Protein AF-B3VSE2-F1 (afdb_monomer)

Foldseek 3Di:
DPPCLVVCCVPPVVVVVVVLVVLVVVLVVLVVVLVCLVVVVPDPCNVVVNVVSVLVSQLSVLVNVLCVLVNVQSVCVVVVHHDPVSVVSNVVSVVCSVVSSVVSVPVD

Mean predicted aligned error: 6.79 Å

Nearest PDB structures (foldseek):
  4h54-assembly1_B  TM=5.136E-01  e=7.521E+00  Escherichia coli K-12

Solvent-accessible surface area (backbone atoms only — not comparable to full-atom values): 6008 Å² total; per-residue (Å²): 132,78,92,46,57,68,59,49,41,59,70,52,47,51,57,48,53,51,52,54,52,50,49,52,52,49,46,54,52,50,51,52,50,53,51,52,52,66,73,65,70,80,54,98,57,47,70,65,53,50,53,54,52,50,49,52,43,53,43,52,51,48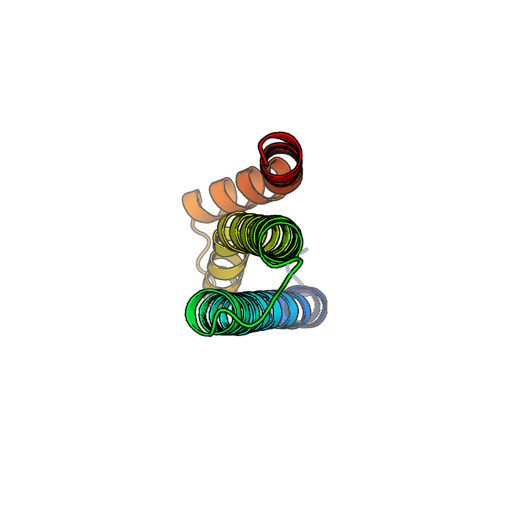,50,51,65,26,42,46,37,43,55,52,39,53,54,36,48,73,73,74,43,83,59,65,69,42,51,54,47,16,59,51,28,59,63,45,37,65,55,56,43,49,48,55,64,70,80,107

Radius of gyration: 17.69 Å; Cα contacts (8 Å, |Δi|>4): 67; chains: 1; bounding box: 42×27×49 Å

Organism: NCBI:txid361143

InterPro domains:
  IPR000848 GPCR, cAMP-type [PR00247] (9-29)
  IPR000848 GPCR, cAMP-type [PR00247] (54-76)
  IPR000848 GPCR, cAMP-type [PR00247] (99-108)
  IPR022343 GCR1-cAMP receptor [PR02001] (59-77)
  IPR022343 GCR1-cAMP receptor [PR02001] (89-108)

Structure (mmCIF, N/CA/C/O backbone):
data_AF-B3VSE2-F1
#
_entry.id   AF-B3VSE2-F1
#
loop_
_atom_site.group_PDB
_atom_site.id
_atom_site.type_symbol
_atom_site.label_atom_id
_atom_site.label_alt_id
_atom_site.label_comp_id
_atom_site.label_asym_id
_atom_site.label_entity_id
_atom_site.label_seq_id
_atom_site.pdbx_PDB_ins_code
_atom_site.Cartn_x
_atom_site.Cartn_y
_atom_site.Cartn_z
_atom_site.occupancy
_atom_site.B_iso_or_equiv
_atom_site.auth_seq_id
_atom_site.auth_comp_id
_atom_site.auth_asym_id
_atom_site.auth_atom_id
_atom_site.pdbx_PDB_model_num
ATOM 1 N N . GLY A 1 1 ? 21.097 7.592 -14.734 1.00 45.75 1 GLY A N 1
ATOM 2 C CA . GLY A 1 1 ? 20.117 6.838 -13.918 1.00 45.75 1 GLY A CA 1
ATOM 3 C C . GLY A 1 1 ? 19.830 5.409 -14.387 1.00 45.75 1 GLY A C 1
ATOM 4 O O . GLY A 1 1 ? 19.280 4.650 -13.596 1.00 45.75 1 GLY A O 1
ATOM 5 N N . ALA A 1 2 ? 20.172 5.027 -15.628 1.00 55.12 2 ALA A N 1
ATOM 6 C CA . ALA A 1 2 ? 19.866 3.706 -16.199 1.00 55.12 2 ALA A CA 1
ATOM 7 C C . ALA A 1 2 ? 20.872 2.592 -15.829 1.00 55.12 2 ALA A C 1
ATOM 9 O O . ALA A 1 2 ? 20.523 1.422 -15.880 1.00 55.12 2 ALA A O 1
ATOM 10 N N . ASN A 1 3 ? 22.081 2.943 -15.381 1.00 54.56 3 ASN A N 1
ATOM 11 C CA . ASN A 1 3 ? 23.190 1.989 -15.209 1.00 54.56 3 ASN A CA 1
ATOM 12 C C . ASN A 1 3 ? 23.184 1.207 -13.878 1.00 54.56 3 ASN A C 1
ATOM 14 O O . ASN A 1 3 ? 24.083 0.414 -13.635 1.00 54.56 3 ASN A O 1
ATOM 18 N N . TYR A 1 4 ? 22.184 1.412 -13.011 1.00 66.69 4 TYR A N 1
ATOM 19 C CA . TYR A 1 4 ? 22.114 0.788 -11.677 1.00 66.69 4 TYR A CA 1
ATOM 20 C C . TYR A 1 4 ? 20.719 0.231 -11.361 1.00 66.69 4 TYR A C 1
ATOM 22 O O . TYR A 1 4 ? 20.216 0.373 -10.245 1.00 66.69 4 TYR A O 1
ATOM 30 N N . GLN A 1 5 ? 20.050 -0.370 -12.349 1.00 68.12 5 GLN A N 1
ATOM 31 C CA . GLN A 1 5 ? 18.710 -0.938 -12.152 1.00 68.12 5 GLN A CA 1
ATOM 32 C C . GLN A 1 5 ? 18.687 -2.001 -11.042 1.00 68.12 5 GLN A C 1
ATOM 34 O O . GLN A 1 5 ? 17.836 -1.924 -10.157 1.00 68.12 5 GLN A O 1
ATOM 39 N N . ALA A 1 6 ? 19.661 -2.918 -11.028 1.00 70.44 6 ALA A N 1
ATOM 40 C CA . ALA A 1 6 ? 19.772 -3.965 -10.009 1.00 70.44 6 ALA A CA 1
ATOM 41 C C . ALA A 1 6 ? 19.958 -3.395 -8.591 1.00 70.44 6 ALA A C 1
ATOM 43 O O . ALA A 1 6 ? 19.305 -3.835 -7.649 1.00 70.44 6 ALA A O 1
ATOM 44 N N . TYR A 1 7 ? 20.782 -2.354 -8.446 1.00 76.19 7 TYR A N 1
ATOM 45 C CA . TYR A 1 7 ? 21.021 -1.695 -7.159 1.00 76.19 7 TYR A CA 1
ATOM 46 C C . TYR A 1 7 ? 19.762 -0.986 -6.639 1.00 76.19 7 TYR A C 1
ATOM 48 O O . TYR A 1 7 ? 19.413 -1.110 -5.468 1.00 76.19 7 TYR A O 1
ATOM 56 N N . ARG A 1 8 ? 19.016 -0.304 -7.523 1.00 70.25 8 ARG A N 1
ATOM 57 C CA . ARG A 1 8 ? 17.728 0.322 -7.174 1.00 70.25 8 ARG A CA 1
ATOM 58 C C . ARG A 1 8 ? 16.678 -0.713 -6.775 1.00 70.25 8 ARG A C 1
ATOM 60 O O . ARG A 1 8 ? 15.923 -0.479 -5.836 1.00 70.25 8 ARG A O 1
ATOM 67 N N . PHE A 1 9 ? 16.641 -1.840 -7.482 1.00 74.88 9 PHE A N 1
ATOM 68 C CA . PHE A 1 9 ? 15.728 -2.938 -7.187 1.00 74.88 9 PHE A CA 1
ATOM 69 C C . PHE A 1 9 ? 16.020 -3.539 -5.807 1.00 74.88 9 PHE A C 1
ATOM 71 O O . PHE A 1 9 ? 15.115 -3.652 -4.982 1.00 74.88 9 PHE A O 1
ATOM 78 N N . GLY A 1 10 ? 17.294 -3.835 -5.535 1.00 77.44 10 GLY A N 1
ATOM 79 C CA . GLY A 1 10 ? 17.737 -4.413 -4.271 1.00 77.44 10 GLY A CA 1
ATOM 80 C C . GLY A 1 10 ? 17.500 -3.505 -3.065 1.00 77.44 10 GLY A C 1
ATOM 81 O O . GLY A 1 10 ? 16.954 -3.955 -2.065 1.00 77.44 10 GLY A O 1
ATOM 82 N N . LEU A 1 11 ? 17.863 -2.224 -3.162 1.00 81.50 11 LEU A N 1
ATOM 83 C CA . LEU A 1 11 ? 17.789 -1.307 -2.019 1.00 81.50 11 LEU A CA 1
ATOM 84 C C . LEU A 1 11 ? 16.405 -0.736 -1.753 1.00 81.50 11 LEU A C 1
ATOM 86 O O . LEU A 1 11 ? 16.068 -0.487 -0.601 1.00 81.50 11 LEU A O 1
ATOM 90 N N . PHE A 1 12 ? 15.614 -0.489 -2.796 1.00 77.44 12 PHE A N 1
ATOM 91 C CA . PHE A 1 12 ? 14.352 0.227 -2.631 1.00 77.44 12 PHE A CA 1
ATOM 92 C C . PHE A 1 12 ? 13.140 -0.655 -2.871 1.00 77.44 12 PHE A C 1
ATOM 94 O O . PHE A 1 12 ? 12.141 -0.482 -2.183 1.00 77.44 12 PHE A O 1
ATOM 101 N N . TYR A 1 13 ? 13.184 -1.587 -3.826 1.00 81.62 13 TYR A N 1
ATOM 102 C CA . TYR A 1 13 ? 11.977 -2.337 -4.176 1.00 81.62 13 TYR A CA 1
ATOM 103 C C . TYR A 1 13 ? 11.793 -3.548 -3.266 1.00 81.62 13 TYR A C 1
ATOM 105 O O . TYR A 1 13 ? 10.691 -3.739 -2.766 1.00 81.62 13 TYR A O 1
ATOM 113 N N . ILE A 1 14 ? 12.848 -4.316 -2.975 1.00 85.69 14 ILE A N 1
ATOM 114 C CA . ILE A 1 14 ? 12.748 -5.493 -2.091 1.00 85.69 14 ILE A CA 1
ATOM 115 C C . ILE A 1 14 ? 12.257 -5.117 -0.679 1.00 85.69 14 ILE A C 1
ATOM 117 O O . ILE A 1 14 ? 11.255 -5.693 -0.246 1.00 85.69 14 ILE A O 1
ATOM 121 N N . PRO A 1 15 ? 12.854 -4.137 0.034 1.00 89.06 15 PRO A N 1
ATOM 122 C CA . PRO A 1 15 ? 12.355 -3.752 1.356 1.00 89.06 15 PRO A CA 1
ATOM 123 C C . PRO A 1 15 ? 10.925 -3.216 1.301 1.00 89.06 15 PRO A C 1
ATOM 125 O O . PRO A 1 15 ? 10.118 -3.494 2.183 1.00 89.06 15 PRO A O 1
ATOM 128 N N . PHE A 1 16 ? 10.584 -2.494 0.235 1.00 86.81 16 PHE A N 1
ATOM 129 C CA . PHE A 1 16 ? 9.238 -1.979 0.038 1.00 86.81 16 PHE A CA 1
ATOM 130 C C . PHE A 1 16 ? 8.200 -3.096 -0.158 1.00 86.81 16 PHE A C 1
ATOM 132 O O . PHE A 1 16 ? 7.145 -3.052 0.472 1.00 86.81 16 PHE A O 1
ATOM 139 N N . PHE A 1 17 ? 8.501 -4.131 -0.953 1.00 89.12 17 PHE A N 1
ATOM 140 C CA . PHE A 1 17 ? 7.633 -5.308 -1.075 1.00 89.12 17 PHE A CA 1
ATOM 141 C C . PHE A 1 17 ? 7.453 -6.018 0.268 1.00 89.12 17 PHE A C 1
ATOM 143 O O . PHE A 1 17 ? 6.340 -6.433 0.586 1.00 89.12 17 PHE A O 1
ATOM 150 N N . PHE A 1 18 ? 8.515 -6.120 1.071 1.00 91.81 18 PHE A N 1
ATOM 151 C CA . PHE A 1 18 ? 8.435 -6.716 2.403 1.00 91.81 18 PHE A CA 1
ATOM 152 C C . PHE A 1 18 ? 7.508 -5.918 3.329 1.00 91.81 18 PHE A C 1
ATOM 154 O O . PHE A 1 18 ? 6.629 -6.498 3.961 1.00 91.81 18 PHE A O 1
ATOM 161 N N . ILE A 1 19 ? 7.643 -4.587 3.358 1.00 91.50 19 ILE A N 1
ATOM 162 C CA . ILE A 1 19 ? 6.764 -3.702 4.139 1.00 91.50 19 ILE A CA 1
ATOM 163 C C . ILE A 1 19 ? 5.313 -3.827 3.664 1.00 91.50 19 ILE A C 1
ATOM 165 O O . ILE A 1 19 ? 4.405 -3.944 4.485 1.00 91.50 19 ILE A O 1
ATOM 169 N N . PHE A 1 20 ? 5.084 -3.841 2.349 1.00 91.56 20 PHE A N 1
ATOM 170 C CA . PHE A 1 20 ? 3.743 -3.972 1.785 1.00 91.56 20 PHE A CA 1
ATOM 171 C C . PHE A 1 20 ? 3.105 -5.322 2.147 1.00 91.56 20 PHE A C 1
ATOM 173 O O . PHE A 1 20 ? 1.964 -5.362 2.603 1.00 91.56 20 PHE A O 1
ATOM 180 N N . ALA A 1 21 ? 3.848 -6.425 2.021 1.00 92.38 21 ALA A N 1
ATOM 181 C CA . ALA A 1 21 ? 3.378 -7.756 2.403 1.00 92.38 21 ALA A CA 1
ATOM 182 C C . ALA A 1 21 ? 3.100 -7.858 3.912 1.00 92.38 21 ALA A C 1
ATOM 184 O O . ALA A 1 21 ? 2.051 -8.364 4.313 1.00 92.38 21 ALA A O 1
ATOM 185 N N . ALA A 1 22 ? 3.992 -7.323 4.750 1.00 93.81 22 ALA A N 1
ATOM 186 C CA . ALA A 1 22 ? 3.791 -7.265 6.194 1.00 93.81 22 ALA A CA 1
ATOM 187 C C . ALA A 1 22 ? 2.529 -6.465 6.557 1.00 93.81 22 ALA A C 1
ATOM 189 O O . ALA A 1 22 ? 1.749 -6.906 7.399 1.00 93.81 22 ALA A O 1
ATOM 190 N N . ALA A 1 23 ? 2.275 -5.340 5.882 1.00 91.50 23 ALA A N 1
ATOM 191 C CA . ALA A 1 23 ? 1.071 -4.537 6.084 1.00 91.50 23 ALA A CA 1
ATOM 192 C C . ALA A 1 23 ? -0.217 -5.317 5.760 1.00 91.50 23 ALA A C 1
ATOM 194 O O . ALA A 1 23 ? -1.171 -5.265 6.538 1.00 91.50 23 ALA A O 1
ATOM 195 N N . VAL A 1 24 ? -0.236 -6.094 4.667 1.00 92.38 24 VAL A N 1
ATOM 196 C CA . VAL A 1 24 ? -1.369 -6.977 4.322 1.00 92.38 24 VAL A CA 1
ATOM 197 C C . VAL A 1 24 ? -1.609 -8.018 5.418 1.00 92.38 24 VAL A C 1
ATOM 199 O O . VAL A 1 24 ? -2.745 -8.198 5.862 1.00 92.38 24 VAL A O 1
ATOM 202 N N . ILE A 1 25 ? -0.547 -8.680 5.887 1.00 93.75 25 ILE A N 1
ATOM 203 C CA . ILE A 1 25 ? -0.637 -9.705 6.938 1.00 93.75 25 ILE A CA 1
ATOM 204 C C . ILE A 1 25 ? -1.171 -9.096 8.238 1.00 93.75 25 ILE A C 1
ATOM 206 O O . ILE A 1 25 ? -2.079 -9.656 8.851 1.00 93.75 25 ILE A O 1
ATOM 210 N N . ILE A 1 26 ? -0.654 -7.933 8.641 1.00 91.38 26 ILE A N 1
ATOM 211 C CA . ILE A 1 26 ? -1.088 -7.240 9.857 1.00 91.38 26 ILE A CA 1
ATOM 212 C C . ILE A 1 26 ? -2.570 -6.872 9.764 1.00 91.38 26 ILE A C 1
ATOM 214 O O . ILE A 1 26 ? -3.310 -7.148 10.701 1.00 91.38 26 ILE A O 1
ATOM 218 N N . VAL A 1 27 ? -3.040 -6.317 8.642 1.00 91.69 27 VAL A N 1
ATOM 219 C CA . VAL A 1 27 ? -4.471 -6.005 8.464 1.00 91.69 27 VAL A CA 1
ATOM 220 C C . VAL A 1 27 ? -5.335 -7.249 8.604 1.00 91.69 27 VAL A C 1
ATOM 222 O O . VAL A 1 27 ? -6.352 -7.203 9.298 1.00 91.69 27 VAL A O 1
ATOM 225 N N . ALA A 1 28 ? -4.937 -8.363 7.989 1.00 89.31 28 ALA A N 1
ATOM 226 C CA . ALA A 1 28 ? -5.686 -9.611 8.066 1.00 89.31 28 ALA A CA 1
ATOM 227 C C . ALA A 1 28 ? -5.756 -10.155 9.505 1.00 89.31 28 ALA A C 1
ATOM 229 O O . ALA A 1 28 ? -6.837 -10.512 9.981 1.00 89.31 28 ALA A O 1
ATOM 230 N N . LEU A 1 29 ? -4.624 -10.177 10.218 1.00 90.25 29 LEU A N 1
ATOM 231 C CA . LEU A 1 29 ? -4.552 -10.635 11.608 1.00 90.25 29 LEU A CA 1
ATOM 232 C C . LEU A 1 29 ? -5.363 -9.737 12.545 1.00 90.25 29 LEU A C 1
ATOM 234 O O . LEU A 1 29 ? -6.159 -10.242 13.336 1.00 90.25 29 LEU A O 1
ATOM 238 N N . THR A 1 30 ? -5.209 -8.420 12.421 1.00 88.31 30 THR A N 1
ATOM 239 C CA . THR A 1 30 ? -5.930 -7.444 13.242 1.00 88.31 30 THR A CA 1
ATOM 240 C C . THR A 1 30 ? -7.432 -7.527 12.990 1.00 88.31 30 THR A C 1
ATOM 242 O O . THR A 1 30 ? -8.198 -7.598 13.944 1.00 88.31 30 THR A O 1
ATOM 245 N N . SER A 1 31 ? -7.865 -7.638 11.731 1.00 86.62 31 SER A N 1
ATOM 246 C CA . SER A 1 31 ? -9.286 -7.793 11.388 1.00 86.62 31 SER A CA 1
ATOM 247 C C . SER A 1 31 ? -9.877 -9.080 11.970 1.00 86.62 31 SER A C 1
ATOM 249 O O . SER A 1 31 ? -10.966 -9.060 12.544 1.00 86.62 31 SER A O 1
ATOM 251 N N . ARG A 1 32 ? -9.140 -10.199 11.888 1.00 87.56 32 ARG A N 1
ATOM 252 C CA . ARG A 1 32 ? -9.550 -11.477 12.491 1.00 87.56 32 ARG A CA 1
ATOM 253 C C . ARG A 1 32 ? -9.667 -11.369 14.011 1.00 87.56 32 ARG A C 1
ATOM 255 O O . ARG A 1 32 ? -10.636 -11.866 14.580 1.00 87.56 32 ARG A O 1
ATOM 262 N N . TYR A 1 33 ? -8.702 -10.721 14.659 1.00 84.12 33 TYR A N 1
ATOM 263 C CA . TYR A 1 33 ? -8.723 -10.498 16.102 1.00 84.12 33 TYR A CA 1
ATOM 264 C C . TYR A 1 33 ? -9.908 -9.618 16.517 1.00 84.12 33 TYR A C 1
ATOM 266 O O . TYR A 1 33 ? -10.663 -9.986 17.414 1.00 84.12 33 TYR A O 1
ATOM 274 N N . THR A 1 34 ? -10.133 -8.497 15.823 1.00 82.75 34 THR A N 1
ATOM 275 C CA . THR A 1 34 ? -11.277 -7.610 16.077 1.00 82.75 34 THR A CA 1
ATOM 276 C C . THR A 1 34 ? -12.603 -8.355 15.933 1.00 82.75 34 THR A C 1
ATOM 278 O O . THR A 1 34 ? -13.461 -8.232 16.805 1.00 82.75 34 THR A O 1
ATOM 281 N N . TYR A 1 35 ? -12.752 -9.187 14.897 1.00 83.38 35 TYR A N 1
ATOM 282 C CA . TYR A 1 35 ? -13.939 -10.023 14.714 1.00 83.38 35 TYR A CA 1
ATOM 283 C C . TYR A 1 35 ? -14.162 -10.987 15.888 1.00 83.38 35 TYR A C 1
ATOM 285 O O . TYR A 1 35 ? -15.268 -11.061 16.418 1.00 83.38 35 TYR A O 1
ATOM 293 N N . GLN A 1 36 ? -13.115 -11.683 16.345 1.00 83.38 36 GLN A N 1
ATOM 294 C CA . GLN A 1 36 ? -13.213 -12.593 17.492 1.00 83.38 36 GLN A CA 1
ATOM 295 C C . GLN A 1 36 ? -13.601 -11.869 18.787 1.00 83.38 36 GLN A C 1
ATOM 297 O O . GLN A 1 36 ? -14.440 -12.366 19.537 1.00 83.38 36 GLN A O 1
ATOM 302 N N . VAL A 1 37 ? -13.028 -10.692 19.051 1.00 76.44 37 VAL A N 1
ATOM 303 C CA . VAL A 1 37 ? -13.349 -9.902 20.252 1.00 76.44 37 VAL A CA 1
ATOM 304 C C . VAL A 1 37 ? -14.798 -9.413 20.221 1.00 76.44 37 VAL A C 1
ATOM 306 O O . VAL A 1 37 ? -15.490 -9.521 21.230 1.00 76.44 37 VAL A O 1
ATOM 309 N N . LEU A 1 38 ? -15.278 -8.935 19.068 1.00 76.25 38 LEU A N 1
ATOM 310 C CA . LEU A 1 38 ? -16.667 -8.501 18.889 1.00 76.25 38 LEU A CA 1
ATOM 311 C C . LEU A 1 38 ? -17.663 -9.647 19.106 1.00 76.25 38 LEU A C 1
ATOM 313 O O . LEU A 1 38 ? -18.676 -9.455 19.770 1.00 76.25 38 LEU A O 1
ATOM 317 N N . HIS A 1 39 ? -17.375 -10.836 18.572 1.00 78.69 39 HIS A N 1
ATOM 318 C CA . HIS A 1 39 ? -18.304 -11.970 18.625 1.00 78.69 39 HIS A CA 1
ATOM 319 C C . HIS A 1 39 ? -18.292 -12.732 19.955 1.00 78.69 39 HIS A C 1
ATOM 321 O O . HIS A 1 39 ? -19.267 -13.396 20.291 1.00 78.69 39 HIS A O 1
ATOM 327 N N . SER A 1 40 ? -17.195 -12.663 20.711 1.00 74.12 40 SER A N 1
ATOM 328 C CA . SER A 1 40 ? -17.064 -13.372 21.990 1.00 74.12 40 SER A CA 1
ATOM 329 C C . SER A 1 40 ? -17.713 -12.633 23.168 1.00 74.12 40 SER A C 1
ATOM 331 O O . SER A 1 40 ? -17.939 -13.246 24.206 1.00 74.12 40 SER A O 1
ATOM 333 N N . GLY A 1 41 ? -18.044 -11.341 23.030 1.00 62.94 41 GLY A N 1
ATOM 334 C CA . GLY A 1 41 ? -18.779 -10.577 24.050 1.00 62.94 41 GLY A CA 1
ATOM 335 C C . GLY A 1 41 ? -18.015 -10.327 25.361 1.00 62.94 41 GLY A C 1
ATOM 336 O O . GLY A 1 41 ? -18.615 -9.924 26.351 1.00 62.94 41 GLY A O 1
ATOM 337 N N . VAL A 1 42 ? -16.696 -10.560 25.393 1.00 59.56 42 VAL A N 1
ATOM 338 C CA . VAL A 1 42 ? -15.906 -10.672 26.642 1.00 59.56 42 VAL A CA 1
ATOM 339 C C . VAL A 1 42 ? -15.437 -9.323 27.225 1.00 59.56 42 VAL A C 1
ATOM 341 O O . VAL A 1 42 ? -14.877 -9.290 28.316 1.00 59.56 42 VAL A O 1
ATOM 344 N N . SER A 1 43 ? -15.636 -8.180 26.556 1.00 59.72 43 SER A N 1
ATOM 345 C CA . SER A 1 43 ? -15.000 -6.917 26.985 1.00 59.72 43 SER A CA 1
ATOM 346 C C . SER A 1 43 ? -15.971 -5.870 27.546 1.00 59.72 43 SER A C 1
ATOM 348 O O . SER A 1 43 ? -16.833 -5.355 26.846 1.00 59.72 43 SER A O 1
ATOM 350 N N . ASN A 1 44 ? -15.729 -5.435 28.787 1.00 62.56 44 ASN A N 1
ATOM 351 C CA . ASN A 1 44 ? -16.372 -4.259 29.397 1.00 62.56 44 ASN A CA 1
ATOM 352 C C . ASN A 1 44 ? -15.899 -2.915 28.786 1.00 62.56 44 ASN A C 1
ATOM 354 O O . ASN A 1 44 ? -16.420 -1.859 29.131 1.00 62.56 44 ASN A O 1
ATOM 358 N N . MET A 1 45 ? -14.910 -2.934 27.878 1.00 64.12 45 MET A N 1
ATOM 359 C CA . MET A 1 45 ? -14.399 -1.767 27.133 1.00 64.12 45 MET A CA 1
ATOM 360 C C . MET A 1 45 ? -14.384 -2.006 25.612 1.00 64.12 45 MET A C 1
ATOM 362 O O . MET A 1 45 ? -13.569 -1.419 24.888 1.00 64.12 45 MET A O 1
ATOM 366 N N . LEU A 1 46 ? -15.257 -2.897 25.134 1.00 68.94 46 LEU A N 1
ATOM 367 C CA . LEU A 1 46 ? -15.284 -3.400 23.758 1.00 68.94 46 LEU A CA 1
ATOM 368 C C . LEU A 1 46 ? -15.399 -2.265 22.738 1.00 68.94 46 LEU A C 1
ATOM 370 O O . LEU A 1 46 ? -14.674 -2.253 21.750 1.00 68.94 46 LEU A O 1
ATOM 374 N N . ASP A 1 47 ? -16.211 -1.261 23.052 1.00 70.50 47 ASP A N 1
ATOM 375 C CA . ASP A 1 47 ? -16.490 -0.117 22.184 1.00 70.50 47 ASP A CA 1
ATOM 376 C C . ASP A 1 47 ? -15.249 0.763 21.949 1.00 70.50 47 ASP A C 1
ATOM 378 O O . ASP A 1 47 ? -14.921 1.152 20.825 1.00 70.50 47 ASP A O 1
ATOM 382 N N . ARG A 1 48 ? -14.466 1.008 23.010 1.00 74.12 48 ARG A N 1
ATOM 383 C CA . ARG A 1 48 ? -13.229 1.796 22.917 1.00 74.12 48 ARG A CA 1
ATOM 384 C C . ARG A 1 48 ? -12.138 1.025 22.168 1.00 74.12 48 ARG A C 1
ATOM 386 O O . ARG A 1 48 ? -11.460 1.605 21.323 1.00 74.12 48 ARG A O 1
ATOM 393 N N . HIS A 1 49 ? -11.981 -0.270 22.447 1.00 74.56 49 HIS A N 1
ATOM 394 C CA . HIS A 1 49 ? -11.019 -1.118 21.734 1.00 74.56 49 HIS A CA 1
ATOM 395 C C . HIS A 1 49 ? -11.374 -1.264 20.252 1.00 74.56 49 HIS A C 1
ATOM 397 O O . HIS A 1 49 ? -10.500 -1.098 19.403 1.00 74.56 49 HIS A O 1
ATOM 403 N N . ALA A 1 50 ? -12.647 -1.507 19.932 1.00 75.50 50 ALA A N 1
ATOM 404 C CA . ALA A 1 50 ? -13.126 -1.604 18.559 1.00 75.50 50 ALA A CA 1
ATOM 405 C C . ALA A 1 50 ? -12.851 -0.309 17.785 1.00 75.50 50 ALA A C 1
ATOM 407 O O . ALA A 1 50 ? -12.305 -0.370 16.685 1.00 75.50 50 ALA A O 1
ATOM 408 N N . LYS A 1 51 ? -13.114 0.861 18.385 1.00 80.81 51 LYS A N 1
ATOM 409 C CA . LYS A 1 51 ? -12.858 2.157 17.745 1.00 80.81 51 LYS A CA 1
ATOM 410 C C . LYS A 1 51 ? -11.388 2.349 17.347 1.00 80.81 51 LYS A C 1
ATOM 412 O O . LYS A 1 51 ? -11.103 2.717 16.208 1.00 80.81 51 LYS A O 1
ATOM 417 N N . TYR A 1 52 ? -10.443 2.083 18.252 1.00 80.69 52 TYR A N 1
ATOM 418 C CA . TYR A 1 52 ? -9.012 2.238 17.946 1.00 80.69 52 TYR A CA 1
ATOM 419 C C . TYR A 1 52 ? -8.501 1.192 16.952 1.00 80.69 52 TYR A C 1
ATOM 421 O O . TYR A 1 52 ? -7.729 1.534 16.056 1.00 80.69 52 TYR A O 1
ATOM 429 N N . GLN A 1 53 ? -8.952 -0.060 17.069 1.00 82.50 53 GLN A N 1
ATOM 430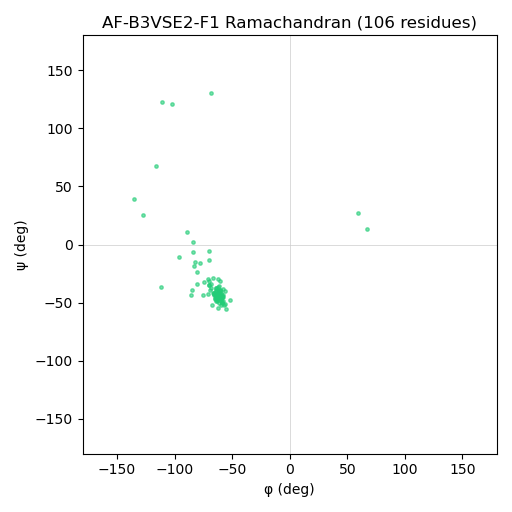 C CA . GLN A 1 53 ? -8.582 -1.123 16.131 1.00 82.50 53 GLN A CA 1
ATOM 431 C C . GLN A 1 53 ? -9.100 -0.825 14.720 1.00 82.50 53 GLN A C 1
ATOM 433 O O . GLN A 1 53 ? -8.352 -0.940 13.752 1.00 82.50 53 GLN A O 1
ATOM 438 N N . PHE A 1 54 ? -10.337 -0.340 14.594 1.00 83.12 54 PHE A N 1
ATOM 439 C CA . PHE A 1 54 ? -10.911 0.052 13.308 1.00 83.12 54 PHE A CA 1
ATOM 440 C C . PHE A 1 54 ? -10.160 1.233 12.679 1.00 83.12 54 PHE A C 1
ATOM 442 O O . PHE A 1 54 ? -9.885 1.235 11.479 1.00 83.12 54 PHE A O 1
ATOM 449 N N . LYS A 1 55 ? -9.739 2.205 13.500 1.00 84.19 55 LYS A N 1
ATOM 450 C CA . LYS A 1 55 ? -8.905 3.330 13.057 1.00 84.19 55 LYS A CA 1
ATOM 451 C C . LYS A 1 55 ? -7.556 2.861 12.504 1.00 84.19 55 LYS A C 1
ATOM 453 O O . LYS A 1 55 ? -7.139 3.320 11.442 1.00 84.19 55 LYS A O 1
ATOM 458 N N . LEU A 1 56 ? -6.906 1.922 13.194 1.00 85.56 56 LEU A N 1
ATOM 459 C CA . LEU A 1 56 ? -5.640 1.331 12.762 1.00 85.56 56 LEU A CA 1
ATOM 460 C C . LEU A 1 56 ? -5.800 0.540 11.455 1.00 85.56 56 LEU A C 1
ATOM 462 O O . LEU A 1 56 ? -5.017 0.732 10.527 1.00 85.56 56 LEU A O 1
ATOM 466 N N . ILE A 1 57 ? -6.830 -0.307 11.355 1.00 88.50 57 ILE A N 1
ATOM 467 C CA . ILE A 1 57 ? -7.116 -1.088 10.143 1.00 88.50 57 ILE A CA 1
ATOM 468 C C . ILE A 1 57 ? -7.343 -0.153 8.952 1.00 88.50 57 ILE A C 1
ATOM 470 O O . ILE A 1 57 ? -6.688 -0.315 7.925 1.00 88.50 57 ILE A O 1
ATOM 474 N N . ASN A 1 58 ? -8.202 0.861 9.094 1.00 88.81 58 ASN A N 1
ATOM 475 C CA . ASN A 1 58 ? -8.494 1.798 8.006 1.00 88.81 58 ASN A CA 1
ATOM 476 C C . ASN A 1 58 ? -7.247 2.557 7.544 1.00 88.81 58 ASN A C 1
ATOM 478 O O . ASN A 1 58 ? -7.055 2.749 6.344 1.00 88.81 58 ASN A O 1
ATOM 482 N N . TYR A 1 59 ? -6.374 2.951 8.474 1.00 88.25 59 TYR A N 1
ATOM 483 C CA . TYR A 1 59 ? -5.109 3.596 8.133 1.00 88.25 59 TYR A CA 1
ATOM 484 C C . TYR A 1 59 ? -4.228 2.696 7.254 1.00 88.25 59 TYR A C 1
ATOM 486 O O . TYR A 1 59 ? -3.721 3.133 6.218 1.00 88.25 59 TYR A O 1
ATOM 494 N N . ILE A 1 60 ? -4.079 1.421 7.627 1.00 89.69 60 ILE A N 1
ATOM 495 C CA . ILE A 1 60 ? -3.266 0.479 6.850 1.00 89.69 60 ILE A CA 1
ATOM 496 C C . ILE A 1 60 ? -3.945 0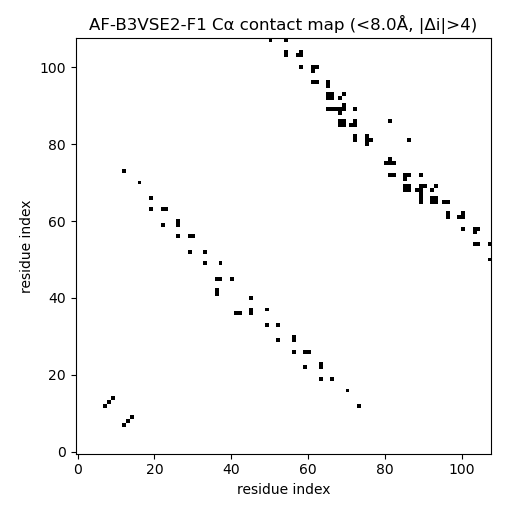.145 5.511 1.0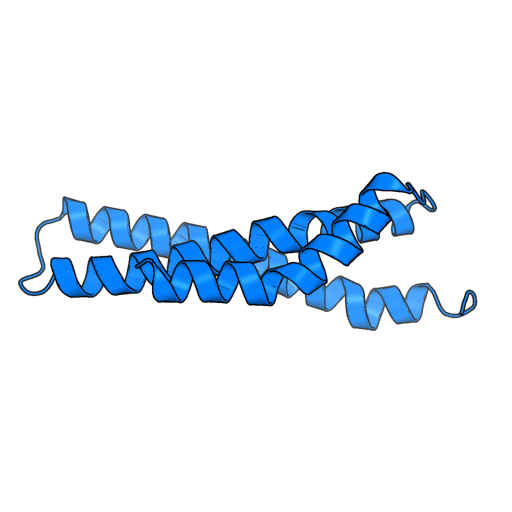0 89.69 60 ILE A C 1
ATOM 498 O O . ILE A 1 60 ? -3.264 0.025 4.497 1.00 89.69 60 ILE A O 1
ATOM 502 N N . VAL A 1 61 ? -5.276 0.070 5.450 1.00 90.44 61 VAL A N 1
ATOM 503 C CA . VAL A 1 61 ? -6.011 -0.119 4.185 1.00 90.44 61 VAL A CA 1
ATOM 504 C C . VAL A 1 61 ? -5.761 1.039 3.214 1.00 90.44 61 VAL A C 1
ATOM 506 O O . VAL A 1 61 ? -5.465 0.797 2.044 1.00 90.44 61 VAL A O 1
ATOM 509 N N . VAL A 1 62 ? -5.793 2.292 3.684 1.00 91.81 62 VAL A N 1
ATOM 510 C CA . VAL A 1 62 ? -5.441 3.458 2.852 1.00 91.81 62 VAL A CA 1
ATOM 511 C C . VAL A 1 62 ? -4.007 3.361 2.347 1.00 91.81 62 VAL A C 1
ATOM 513 O O . VAL A 1 62 ? -3.754 3.638 1.172 1.00 91.81 62 VAL A O 1
ATOM 516 N N . PHE A 1 63 ? -3.069 2.952 3.206 1.00 91.12 63 PHE A N 1
ATOM 517 C CA . PHE A 1 63 ? -1.695 2.686 2.788 1.00 91.12 63 PHE A CA 1
ATOM 518 C C . PHE A 1 63 ? -1.656 1.653 1.652 1.00 91.12 63 PHE A C 1
ATOM 520 O O . PHE A 1 63 ? -1.096 1.939 0.596 1.00 91.12 63 PHE A O 1
ATOM 527 N N . LEU A 1 64 ? -2.318 0.504 1.800 1.00 92.31 64 LEU A N 1
ATOM 528 C CA . LEU A 1 64 ? -2.336 -0.541 0.773 1.00 92.31 64 LEU A CA 1
ATOM 529 C C . LEU A 1 64 ? -2.899 -0.039 -0.566 1.00 92.31 64 LEU A C 1
ATOM 531 O O . LEU A 1 64 ? -2.289 -0.277 -1.607 1.00 92.31 64 LEU A O 1
ATOM 535 N N . ILE A 1 65 ? -4.008 0.704 -0.548 1.00 91.81 65 ILE A N 1
ATOM 536 C CA . ILE A 1 65 ? -4.639 1.245 -1.763 1.00 91.81 65 ILE A CA 1
ATOM 537 C C . ILE A 1 65 ? -3.735 2.272 -2.452 1.00 91.81 65 ILE A C 1
ATOM 539 O O . ILE A 1 65 ? -3.579 2.239 -3.671 1.00 91.81 65 ILE A O 1
ATOM 543 N N . CYS A 1 66 ? -3.113 3.178 -1.695 1.00 91.38 66 CYS A N 1
ATOM 544 C CA . CYS A 1 66 ? -2.257 4.209 -2.284 1.00 91.38 66 CYS A CA 1
ATOM 545 C C . CYS A 1 66 ? -0.982 3.612 -2.892 1.00 91.38 66 CYS A C 1
ATOM 547 O O . CYS A 1 66 ? -0.480 4.088 -3.909 1.00 91.38 66 CYS A O 1
ATOM 549 N N . TRP A 1 67 ? -0.460 2.553 -2.276 1.00 91.06 67 TRP A N 1
ATOM 550 C CA . TRP A 1 67 ? 0.828 1.978 -2.639 1.00 91.06 67 TRP A CA 1
ATOM 551 C C . TRP A 1 67 ? 0.738 0.783 -3.596 1.00 91.06 67 TRP A C 1
ATOM 553 O O . TRP A 1 67 ? 1.757 0.421 -4.186 1.00 91.06 67 TRP A O 1
ATOM 563 N N . VAL A 1 68 ? -0.450 0.216 -3.854 1.00 91.06 68 VAL A N 1
ATOM 564 C CA . VAL A 1 68 ? -0.612 -0.906 -4.803 1.00 91.06 68 VAL A CA 1
ATOM 565 C C . VAL A 1 68 ? -0.122 -0.551 -6.210 1.00 91.06 68 VAL A C 1
ATOM 567 O O . VAL A 1 68 ? 0.547 -1.352 -6.857 1.00 91.06 68 VAL A O 1
ATOM 570 N N . PHE A 1 69 ? -0.355 0.680 -6.673 1.00 89.75 69 PHE A N 1
ATOM 571 C CA . PHE A 1 69 ? 0.114 1.119 -7.989 1.00 89.75 69 PHE A CA 1
ATOM 572 C C . PHE A 1 69 ? 1.633 1.270 -8.036 1.00 89.75 69 PHE A C 1
ATOM 574 O O . PHE A 1 69 ? 2.237 0.989 -9.067 1.00 89.75 69 PHE A O 1
ATOM 581 N N . ALA A 1 70 ? 2.269 1.636 -6.919 1.00 87.50 70 ALA A N 1
ATOM 582 C CA . ALA A 1 70 ? 3.722 1.635 -6.812 1.00 87.50 70 ALA A CA 1
ATOM 583 C C . ALA A 1 70 ? 4.272 0.207 -6.943 1.00 87.50 70 ALA A C 1
ATOM 585 O O . ALA A 1 70 ? 5.166 -0.025 -7.754 1.00 87.50 70 ALA A O 1
ATOM 586 N N . VAL A 1 71 ? 3.693 -0.749 -6.203 1.00 88.56 71 VAL A N 1
ATOM 587 C CA . VAL A 1 71 ? 4.028 -2.185 -6.256 1.00 88.56 71 VAL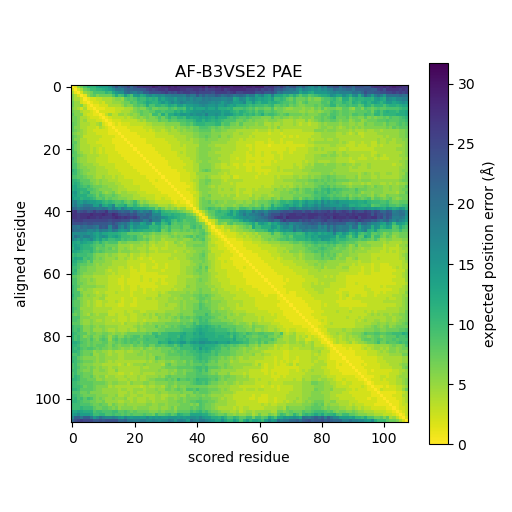 A CA 1
ATOM 588 C C .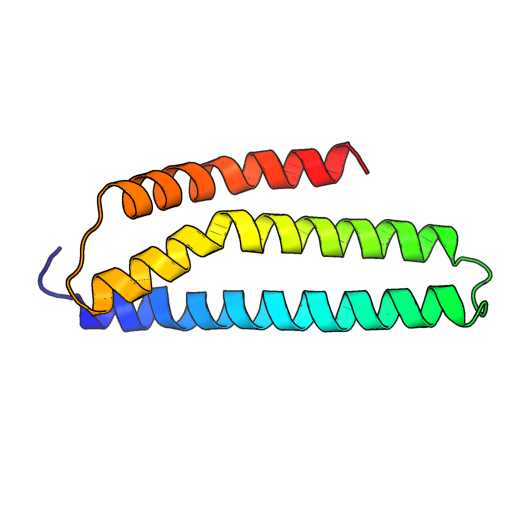 VAL A 1 71 ? 3.904 -2.706 -7.691 1.00 88.56 71 VAL A C 1
ATOM 590 O O . VAL A 1 71 ? 4.886 -3.192 -8.252 1.00 88.56 71 VAL A O 1
ATOM 593 N N . VAL A 1 72 ? 2.738 -2.533 -8.323 1.00 88.56 72 VAL A N 1
ATOM 594 C CA . VAL A 1 72 ? 2.476 -2.985 -9.701 1.00 88.56 72 VAL A CA 1
ATOM 595 C C . VAL A 1 72 ? 3.441 -2.328 -10.684 1.00 88.56 72 VAL A C 1
ATOM 597 O O . VAL A 1 72 ? 4.045 -3.014 -11.504 1.00 88.56 72 VAL A O 1
ATOM 600 N N . ASN A 1 73 ? 3.665 -1.018 -10.574 1.00 86.56 73 ASN A N 1
ATOM 601 C CA . ASN A 1 73 ? 4.608 -0.313 -11.434 1.00 86.56 73 ASN A CA 1
ATOM 602 C C . ASN A 1 73 ? 6.038 -0.862 -11.297 1.00 86.56 73 ASN A C 1
ATOM 604 O O . ASN A 1 73 ? 6.747 -0.989 -12.290 1.00 86.56 73 ASN A O 1
ATOM 608 N N . ARG A 1 74 ? 6.492 -1.222 -10.087 1.00 84.00 74 ARG A N 1
ATOM 609 C CA . ARG A 1 74 ? 7.821 -1.832 -9.892 1.00 84.00 74 ARG A CA 1
ATOM 610 C C . ARG A 1 74 ? 7.915 -3.240 -10.473 1.00 84.00 74 ARG A C 1
ATOM 612 O O . ARG A 1 74 ? 8.958 -3.556 -11.038 1.00 84.00 74 ARG A O 1
ATOM 619 N N . ILE A 1 75 ? 6.852 -4.040 -10.380 1.00 85.44 75 ILE A N 1
ATOM 620 C CA . ILE A 1 75 ? 6.781 -5.359 -11.026 1.00 85.44 75 ILE A CA 1
ATOM 621 C C . ILE A 1 75 ? 6.889 -5.196 -12.546 1.00 85.44 75 ILE A C 1
ATOM 623 O O . ILE A 1 75 ? 7.748 -5.812 -13.164 1.00 85.44 75 ILE A O 1
ATOM 627 N N . LEU A 1 76 ? 6.090 -4.311 -13.146 1.00 85.19 76 LEU A N 1
ATOM 628 C CA . LEU A 1 76 ? 6.106 -4.074 -14.596 1.00 85.19 76 LEU A CA 1
ATOM 629 C C . LEU A 1 76 ? 7.456 -3.530 -15.081 1.00 85.19 76 LEU A C 1
ATOM 631 O O . LEU A 1 76 ? 7.988 -4.011 -16.081 1.00 85.19 76 LEU A O 1
ATOM 635 N N . ASN A 1 77 ? 8.070 -2.626 -14.314 1.00 81.38 77 ASN A N 1
ATOM 636 C CA . ASN A 1 77 ? 9.420 -2.139 -14.593 1.00 81.38 77 ASN A CA 1
ATOM 637 C C . ASN A 1 77 ? 10.473 -3.262 -14.567 1.00 81.38 77 ASN A C 1
ATOM 639 O O . ASN A 1 77 ? 11.454 -3.169 -15.300 1.00 81.38 77 ASN A O 1
ATOM 643 N N . ALA A 1 78 ? 10.292 -4.307 -13.749 1.00 77.12 78 ALA A N 1
ATOM 6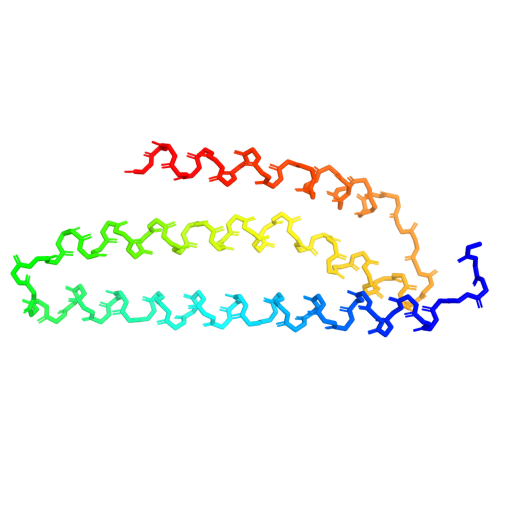44 C CA . ALA A 1 78 ? 11.185 -5.470 -13.721 1.00 77.12 78 ALA A CA 1
ATOM 645 C C . ALA A 1 78 ? 11.115 -6.288 -15.021 1.00 77.12 78 ALA A C 1
ATOM 647 O O . ALA A 1 78 ? 12.111 -6.872 -15.437 1.00 77.12 78 ALA A O 1
ATOM 648 N N . PHE A 1 79 ? 9.959 -6.271 -15.690 1.00 82.75 79 PHE A N 1
ATOM 649 C CA . PHE A 1 79 ? 9.746 -6.872 -17.009 1.00 82.75 79 PHE A CA 1
ATOM 650 C C . PHE A 1 79 ? 10.054 -5.911 -18.173 1.00 82.75 79 PHE A C 1
ATOM 652 O O . PHE A 1 79 ? 9.735 -6.223 -19.316 1.00 82.75 79 PHE A O 1
ATOM 659 N N . ASN A 1 80 ? 10.672 -4.749 -17.911 1.00 80.25 80 ASN A N 1
ATOM 660 C CA . ASN A 1 80 ? 10.919 -3.678 -18.890 1.00 80.25 80 ASN A CA 1
ATOM 661 C C . ASN A 1 80 ? 9.643 -3.105 -19.546 1.00 80.25 80 ASN A C 1
ATOM 663 O O . ASN A 1 80 ? 9.690 -2.583 -20.660 1.00 80.25 80 ASN A O 1
ATOM 667 N N . ILE A 1 81 ? 8.503 -3.170 -18.852 1.00 82.12 81 ILE A N 1
ATOM 668 C CA . ILE A 1 81 ? 7.231 -2.596 -19.301 1.00 82.12 81 ILE A CA 1
ATOM 669 C C . ILE A 1 81 ? 6.998 -1.289 -18.539 1.00 82.12 81 ILE A C 1
ATOM 671 O O . ILE A 1 81 ? 6.895 -1.287 -17.313 1.00 82.12 81 ILE A O 1
ATOM 675 N N . TYR A 1 82 ? 6.877 -0.176 -19.267 1.00 82.69 82 TYR A N 1
ATOM 676 C CA . TYR A 1 82 ? 6.770 1.175 -18.696 1.00 82.69 82 TYR A CA 1
ATOM 677 C C . TYR A 1 82 ? 5.420 1.835 -19.024 1.00 82.69 82 TYR A C 1
ATOM 679 O O . TYR A 1 82 ? 5.372 2.805 -19.784 1.00 82.69 82 TYR A O 1
ATOM 687 N N . PRO A 1 83 ? 4.295 1.335 -18.487 1.00 86.06 83 PRO A N 1
ATOM 688 C CA . PRO A 1 83 ? 2.988 1.901 -18.789 1.00 86.06 83 PRO A CA 1
ATOM 689 C C . PRO A 1 83 ? 2.847 3.304 -18.186 1.00 86.06 83 PRO A C 1
ATOM 691 O O . PRO A 1 83 ? 3.091 3.529 -16.997 1.00 86.06 83 PRO A O 1
ATOM 694 N N . TYR A 1 84 ? 2.406 4.258 -19.006 1.00 86.25 84 TYR A N 1
ATOM 695 C CA . TYR A 1 84 ? 2.197 5.644 -18.579 1.00 86.25 84 TYR A CA 1
ATOM 696 C C . TYR A 1 84 ? 1.151 5.752 -17.459 1.00 86.25 84 TYR A C 1
ATOM 698 O O . TYR A 1 84 ? 1.398 6.401 -16.443 1.00 86.25 84 TYR A O 1
ATOM 706 N N . ALA A 1 85 ? 0.019 5.055 -17.606 1.00 86.06 85 ALA A N 1
ATOM 707 C CA . ALA A 1 85 ? -1.081 5.099 -16.644 1.00 86.06 85 ALA A CA 1
ATOM 708 C C . ALA A 1 85 ? -0.648 4.661 -15.233 1.00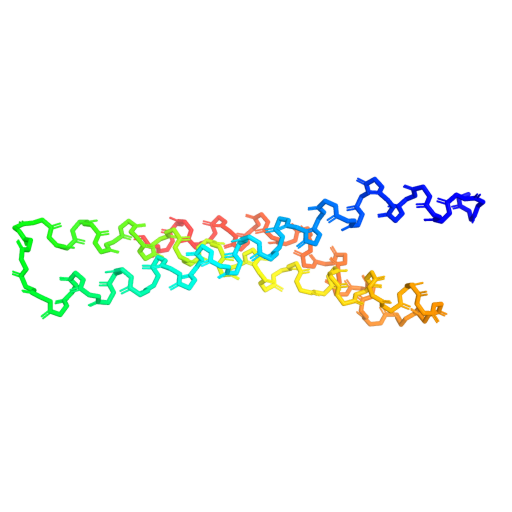 86.06 85 ALA A C 1
ATOM 710 O O . ALA A 1 85 ? -0.941 5.348 -14.257 1.00 86.06 85 ALA A O 1
ATOM 711 N N . THR A 1 86 ? 0.104 3.562 -15.110 1.00 86.12 86 THR A N 1
ATOM 712 C CA . THR A 1 86 ? 0.557 3.059 -13.803 1.00 86.12 86 THR A CA 1
ATOM 713 C C . THR A 1 86 ? 1.600 3.974 -13.168 1.00 86.12 86 THR A C 1
ATOM 715 O O . THR A 1 86 ? 1.589 4.151 -11.953 1.00 86.12 86 THR A O 1
ATOM 718 N N . ASN A 1 87 ? 2.473 4.598 -13.968 1.00 85.62 87 ASN A N 1
ATOM 719 C CA . ASN A 1 87 ? 3.419 5.598 -13.472 1.00 85.62 87 ASN A CA 1
ATOM 720 C C . ASN A 1 87 ? 2.701 6.844 -12.942 1.00 85.62 87 ASN A C 1
ATOM 722 O O . ASN A 1 87 ? 3.009 7.288 -11.838 1.00 85.62 87 ASN A O 1
ATOM 726 N N . LEU A 1 88 ? 1.723 7.367 -13.687 1.00 89.00 88 LEU A N 1
ATOM 727 C CA . LEU A 1 88 ? 0.921 8.516 -13.269 1.00 89.00 88 LEU A CA 1
ATOM 728 C C . LEU A 1 88 ? 0.172 8.222 -11.961 1.00 89.00 88 LEU A C 1
ATOM 730 O O . LEU A 1 88 ? 0.247 9.007 -11.016 1.00 89.00 88 LEU A O 1
ATOM 734 N N . LEU A 1 89 ? -0.500 7.069 -11.889 1.00 89.19 89 LEU A N 1
ATOM 735 C CA . LEU A 1 89 ? -1.257 6.643 -10.709 1.00 89.19 89 LEU A CA 1
ATOM 736 C C . LEU A 1 89 ? -0.358 6.425 -9.494 1.00 89.19 89 LEU A C 1
ATOM 738 O O . LEU A 1 89 ? -0.700 6.870 -8.404 1.00 89.19 89 LEU A O 1
ATOM 742 N N . HIS A 1 90 ? 0.806 5.798 -9.680 1.00 88.94 90 HIS A N 1
ATOM 743 C CA . HIS A 1 90 ? 1.814 5.666 -8.631 1.00 88.94 90 HIS A CA 1
ATOM 744 C C . HIS A 1 90 ? 2.239 7.040 -8.100 1.00 88.94 90 HIS A C 1
ATOM 746 O O . HIS A 1 90 ? 2.185 7.261 -6.896 1.00 88.94 90 HIS A O 1
ATOM 752 N N . THR A 1 91 ? 2.625 7.976 -8.970 1.00 88.62 91 THR A N 1
ATOM 753 C CA . THR A 1 91 ? 3.070 9.306 -8.532 1.00 88.62 91 THR A CA 1
ATOM 754 C C . THR A 1 91 ? 1.965 10.064 -7.804 1.00 88.62 91 THR A C 1
ATOM 756 O O . THR A 1 91 ? 2.215 10.623 -6.738 1.00 88.62 91 THR A O 1
ATOM 759 N N . TYR A 1 92 ? 0.746 10.054 -8.343 1.00 91.62 92 TYR A N 1
ATOM 760 C CA . TYR A 1 92 ? -0.392 10.733 -7.734 1.00 91.62 92 TYR A CA 1
ATOM 761 C C . TYR A 1 92 ? -0.729 10.147 -6.356 1.00 91.62 92 TYR A C 1
ATOM 763 O O . TYR A 1 92 ? -0.716 10.862 -5.357 1.00 91.62 92 TYR A O 1
ATOM 771 N N . LEU A 1 93 ? -0.953 8.833 -6.272 1.00 90.06 93 LEU A N 1
ATOM 772 C CA . LEU A 1 93 ? -1.403 8.189 -5.038 1.00 90.06 93 LEU A CA 1
ATOM 773 C C . LEU A 1 93 ? -0.328 8.141 -3.951 1.00 90.06 93 LEU A C 1
ATOM 775 O O . LEU A 1 93 ? -0.666 8.222 -2.772 1.00 90.06 93 LEU A O 1
ATOM 779 N N . SER A 1 94 ? 0.956 8.081 -4.311 1.00 86.56 94 SER A N 1
ATOM 780 C CA . SER A 1 94 ? 2.037 8.189 -3.327 1.00 86.56 94 SER A CA 1
ATOM 781 C C . SER A 1 94 ? 2.066 9.557 -2.642 1.00 86.56 94 SER A C 1
ATOM 783 O O . SER A 1 94 ? 2.309 9.619 -1.440 1.00 86.56 94 SER A O 1
ATOM 785 N N . ILE A 1 95 ? 1.781 10.646 -3.367 1.00 89.31 95 ILE A N 1
ATOM 786 C CA . ILE A 1 95 ? 1.707 11.996 -2.783 1.00 89.31 95 ILE A CA 1
ATOM 787 C C . ILE A 1 95 ? 0.402 12.156 -1.994 1.00 89.31 95 ILE A C 1
ATOM 789 O O . ILE A 1 95 ? 0.405 12.651 -0.866 1.00 89.31 95 ILE A O 1
ATOM 793 N N . SER A 1 96 ? -0.716 11.690 -2.553 1.00 89.56 96 SER A N 1
ATOM 794 C CA . SER A 1 96 ? -2.032 11.784 -1.915 1.00 89.56 96 SER A CA 1
ATOM 795 C C . SER A 1 96 ? -2.198 10.871 -0.696 1.00 89.56 96 SER A C 1
ATOM 797 O O . SER A 1 96 ? -3.130 11.075 0.079 1.00 89.56 96 SER A O 1
ATOM 799 N N . HIS A 1 97 ? -1.297 9.908 -0.471 1.00 90.06 97 HIS A N 1
ATOM 800 C CA . HIS A 1 97 ? -1.336 9.015 0.688 1.00 90.06 97 HIS A CA 1
ATOM 801 C C . HIS A 1 97 ? -1.448 9.781 2.012 1.00 90.06 97 HIS A C 1
ATOM 803 O O . HIS A 1 97 ? -2.318 9.467 2.820 1.00 90.06 97 HIS A O 1
ATOM 809 N N . GLY A 1 98 ? -0.620 10.813 2.215 1.00 87.06 98 GLY A N 1
ATOM 810 C CA . GLY A 1 98 ? -0.640 11.604 3.450 1.00 87.06 98 GLY A CA 1
ATOM 811 C C . GLY A 1 98 ? -1.974 12.321 3.675 1.00 87.06 98 GLY A C 1
ATOM 812 O O . GLY A 1 98 ? -2.469 12.386 4.801 1.00 87.06 98 GLY A O 1
ATOM 813 N N . PHE A 1 99 ? -2.601 12.790 2.594 1.00 90.50 99 PHE A N 1
ATOM 814 C CA . PHE A 1 99 ? -3.920 13.416 2.637 1.00 90.50 99 PHE A CA 1
ATOM 815 C C . PHE A 1 99 ? -5.013 12.407 3.015 1.00 90.50 99 PHE A C 1
ATOM 817 O O . PHE A 1 99 ? -5.741 12.626 3.982 1.00 90.50 99 PHE A O 1
ATOM 824 N N . PHE A 1 100 ? -5.089 11.266 2.322 1.00 88.69 100 PHE A N 1
ATOM 825 C CA . PHE A 1 100 ? -6.094 10.238 2.615 1.00 88.69 100 PHE A CA 1
ATOM 826 C C . PHE A 1 100 ? -5.916 9.619 4.007 1.00 88.69 100 PHE A C 1
ATOM 828 O O . PHE A 1 100 ? -6.898 9.377 4.708 1.00 88.69 100 PHE A O 1
ATOM 835 N N . ALA A 1 101 ? -4.671 9.418 4.441 1.00 87.00 101 A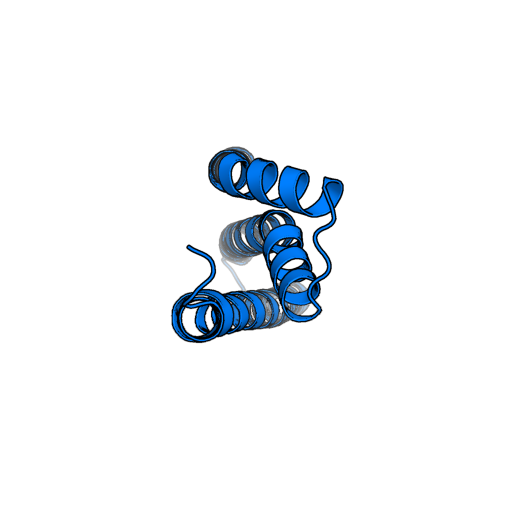LA A N 1
ATOM 836 C CA . ALA A 1 101 ? -4.353 8.942 5.781 1.00 87.00 101 ALA A CA 1
ATOM 837 C C . ALA A 1 101 ? -4.832 9.924 6.864 1.00 87.00 101 ALA A C 1
ATOM 839 O O . ALA A 1 101 ? -5.418 9.508 7.865 1.00 87.00 101 ALA A O 1
ATOM 840 N N . SER A 1 102 ? -4.655 11.230 6.635 1.00 87.12 102 SER A N 1
ATOM 841 C CA . SER A 1 102 ? -5.131 12.277 7.547 1.00 87.12 102 SER A CA 1
ATOM 842 C C . SER A 1 102 ? -6.659 12.321 7.616 1.00 87.12 102 SER A C 1
ATOM 844 O O . SER A 1 102 ? -7.222 12.409 8.705 1.00 87.12 102 SER A O 1
ATOM 846 N N . ILE A 1 103 ? -7.344 12.184 6.476 1.00 87.69 103 ILE A N 1
ATOM 847 C CA . ILE A 1 103 ? -8.813 12.121 6.420 1.00 87.69 103 ILE A CA 1
ATOM 848 C C . ILE A 1 103 ? -9.344 10.958 7.259 1.00 87.69 103 ILE A C 1
ATOM 850 O O . ILE A 1 103 ? -10.225 11.154 8.095 1.00 87.69 103 ILE A O 1
ATOM 854 N N . VAL A 1 104 ? -8.790 9.757 7.082 1.00 84.94 104 VAL A N 1
ATOM 855 C CA . VAL A 1 104 ? -9.213 8.573 7.847 1.00 84.94 104 VAL A CA 1
ATOM 856 C C . VAL A 1 104 ? -8.969 8.740 9.346 1.00 84.94 104 VAL A C 1
ATOM 858 O O . VAL A 1 104 ? -9.729 8.203 10.156 1.00 84.94 104 VAL A O 1
ATOM 861 N N . PHE A 1 105 ? -7.950 9.512 9.726 1.00 79.00 105 PHE A N 1
ATOM 862 C CA . PHE A 1 105 ? -7.689 9.831 11.121 1.00 79.00 105 PHE A CA 1
ATOM 863 C C . PHE A 1 105 ? -8.674 10.858 11.704 1.00 79.00 105 PHE A C 1
ATOM 865 O O . PHE A 1 105 ? -8.973 10.786 12.892 1.00 79.00 105 PHE A O 1
ATOM 872 N N . ILE A 1 106 ? -9.174 11.805 10.908 1.00 79.00 106 ILE A N 1
ATOM 873 C CA . ILE A 1 106 ? -10.076 12.871 11.380 1.00 79.00 106 ILE A CA 1
ATOM 874 C C . ILE A 1 106 ? -11.542 12.415 11.394 1.00 79.00 106 ILE A C 1
ATOM 876 O O . ILE A 1 106 ? -12.271 12.757 12.320 1.00 79.00 106 ILE A O 1
ATOM 880 N N . ILE A 1 107 ? -11.978 11.645 10.392 1.00 68.00 107 ILE A N 1
ATOM 881 C CA . ILE A 1 107 ? -13.392 11.264 10.216 1.00 68.00 107 ILE A CA 1
ATOM 882 C C . ILE A 1 107 ? -13.834 10.125 11.172 1.00 68.00 107 ILE A C 1
ATOM 884 O O . ILE A 1 107 ? -15.031 9.954 11.387 1.00 68.00 107 ILE A O 1
ATOM 888 N N . ASN A 1 108 ? -12.900 9.389 11.800 1.00 56.78 108 ASN A N 1
ATOM 889 C CA . ASN A 1 108 ? -13.160 8.331 12.808 1.00 56.78 108 ASN A CA 1
ATOM 890 C C . ASN A 1 108 ? -12.831 8.763 14.251 1.00 56.78 108 ASN A C 1
ATOM 892 O O . ASN A 1 108 ? -13.660 8.548 15.171 1.00 56.78 108 ASN A O 1
#

pLDDT: mean 82.5, std 9.87, range [45.75, 93.81]

Secondary structure (DSSP, 8-state):
--TTHHHHIIIIIHHHHHHHHHHHHHHHHHHHHHHHHHHH---TTHHHHHHHHHHHHHHHHHHHHHHHHHHHHHHHHHTT---HHHHHHHHHHHHHHHHHHHHHHHH-

Sequence (108 aa):
GANYQAYRFGLFYIPFFFIFAAAVIIVALTSRYTYQVLHSGVSNMLDRHAKYQFKLINYIVVFLICWVFAVVNRILNAFNIYPYATNLLHTYLSISHGFFASIVFIIN